Protein AF-A0A2W6VLZ3-F1 (afdb_monomer_lite)

Secondary structure (DSSP, 8-state):
--SS-HHHHHHHH-TTSTT--TTSPPPEESSSSTTSPEE--HHHHHHHHHHHHHHS---

Sequence (59 aa):
IVGLSKSTWYARLNARLPGYDARAPKPFKLGTSDRSPTAWWRSEVMAYVLACAAAQPAH

Radius of gyration: 12.86 Å; chains: 1; bounding box: 39×18×28 Å

Structure (mmCIF, N/CA/C/O backbone):
data_AF-A0A2W6VLZ3-F1
#
_entry.id   AF-A0A2W6VLZ3-F1
#
loop_
_atom_site.group_PDB
_atom_site.id
_atom_site.type_symbol
_atom_site.label_atom_id
_atom_site.label_alt_id
_atom_site.label_comp_id
_atom_site.label_asym_id
_atom_site.label_entity_id
_atom_site.label_seq_id
_atom_site.pdbx_PDB_ins_code
_atom_site.Cartn_x
_atom_site.Cartn_y
_atom_site.Cartn_z
_atom_site.occupancy
_atom_site.B_iso_or_equiv
_atom_site.auth_seq_id
_atom_site.auth_comp_id
_atom_site.auth_asym_id
_atom_site.auth_atom_id
_atom_site.pdbx_PDB_model_num
ATOM 1 N N . ILE A 1 1 ? -5.385 10.488 -4.882 1.00 61.75 1 ILE A N 1
ATOM 2 C CA . ILE A 1 1 ? -5.818 9.076 -5.046 1.00 61.75 1 ILE A CA 1
ATOM 3 C C . ILE A 1 1 ? -6.259 8.454 -3.721 1.00 61.75 1 ILE A C 1
ATOM 5 O O . ILE A 1 1 ? -7.394 8.023 -3.678 1.00 61.75 1 ILE A O 1
ATOM 9 N N . VAL A 1 2 ? -5.454 8.450 -2.648 1.00 68.62 2 VAL A N 1
ATOM 10 C CA . VAL A 1 2 ? -5.861 7.839 -1.355 1.00 68.62 2 VAL A CA 1
ATOM 11 C C . VAL A 1 2 ? -6.310 8.820 -0.261 1.00 68.62 2 VAL A C 1
ATOM 13 O O . VAL A 1 2 ? -6.733 8.380 0.794 1.00 68.62 2 VAL A O 1
ATOM 16 N N . GLY A 1 3 ? -6.192 10.140 -0.461 1.00 79.19 3 GLY A N 1
ATOM 17 C CA . GLY A 1 3 ? -6.530 11.139 0.573 1.00 79.19 3 GLY A CA 1
ATOM 18 C C . GLY A 1 3 ? -5.593 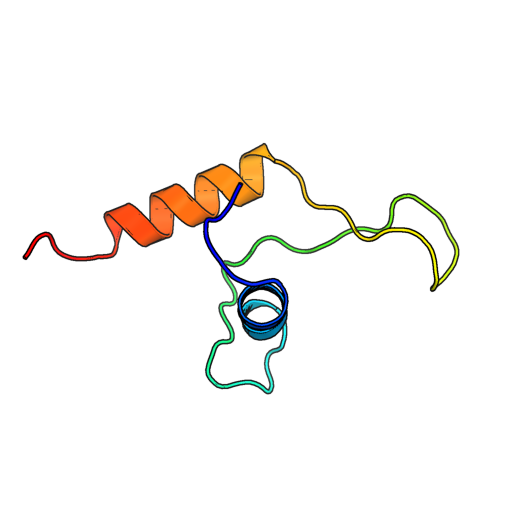11.150 1.793 1.00 79.19 3 GLY A C 1
ATOM 19 O O . GLY A 1 3 ? -5.836 11.877 2.746 1.00 79.19 3 GLY A O 1
ATOM 20 N N . LEU A 1 4 ? -4.515 10.360 1.765 1.00 82.69 4 LEU A N 1
ATOM 21 C CA . LEU A 1 4 ? -3.530 10.225 2.837 1.00 82.69 4 LEU A CA 1
ATOM 22 C C . LEU A 1 4 ? -2.237 10.969 2.503 1.00 82.69 4 LEU A C 1
ATOM 24 O O . LEU A 1 4 ? -1.851 11.085 1.337 1.00 82.69 4 LEU A O 1
ATOM 28 N N . SER A 1 5 ? -1.523 11.390 3.548 1.00 87.88 5 SER A N 1
ATOM 29 C CA . SER A 1 5 ? -0.150 11.868 3.403 1.00 87.88 5 SER A CA 1
ATOM 30 C C . SER A 1 5 ? 0.780 10.739 2.934 1.00 87.88 5 SER A C 1
ATOM 32 O O . SER A 1 5 ? 0.538 9.553 3.186 1.00 87.88 5 SER A O 1
ATOM 34 N N . LYS A 1 6 ? 1.890 11.106 2.282 1.00 86.88 6 LYS A N 1
ATOM 35 C CA . LYS A 1 6 ? 2.903 10.143 1.828 1.00 86.88 6 LYS A CA 1
ATOM 36 C C . LYS A 1 6 ? 3.458 9.320 2.995 1.00 86.88 6 LYS A C 1
ATOM 38 O O . LYS A 1 6 ? 3.538 8.102 2.886 1.00 86.88 6 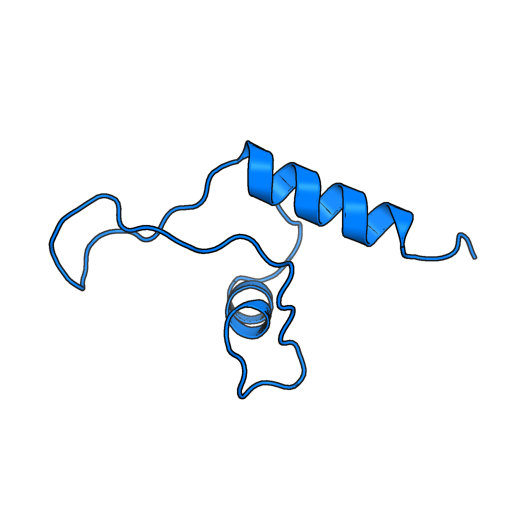LYS A O 1
ATOM 43 N N . SER A 1 7 ? 3.817 9.954 4.111 1.00 89.25 7 SER A N 1
ATOM 44 C CA . SER A 1 7 ? 4.359 9.257 5.287 1.00 89.25 7 SER A CA 1
ATOM 45 C C . SER A 1 7 ? 3.362 8.253 5.863 1.00 89.25 7 SER A C 1
ATOM 47 O O . SER A 1 7 ? 3.740 7.116 6.136 1.00 89.25 7 SER A O 1
ATOM 49 N N . THR A 1 8 ? 2.081 8.625 5.957 1.00 89.69 8 THR A N 1
ATOM 50 C CA . THR A 1 8 ? 1.013 7.713 6.390 1.00 89.69 8 THR A CA 1
ATOM 51 C C . THR A 1 8 ? 0.889 6.507 5.459 1.00 89.69 8 THR A C 1
ATOM 53 O O . THR A 1 8 ? 0.745 5.386 5.936 1.00 89.69 8 THR A O 1
ATOM 56 N N . TRP A 1 9 ? 0.980 6.709 4.141 1.00 90.38 9 TRP A N 1
ATOM 57 C CA . TRP A 1 9 ? 0.930 5.607 3.178 1.00 90.38 9 TRP A CA 1
ATOM 58 C C . TRP A 1 9 ? 2.099 4.630 3.349 1.00 90.38 9 TRP A C 1
ATOM 60 O O . TRP A 1 9 ? 1.887 3.425 3.449 1.00 90.38 9 TRP A O 1
ATOM 70 N N . TYR A 1 10 ? 3.330 5.137 3.456 1.00 90.00 10 TYR A N 1
ATOM 71 C CA . TYR A 1 10 ? 4.502 4.279 3.658 1.00 90.00 10 TYR A CA 1
ATOM 72 C C . TYR A 1 10 ? 4.513 3.591 5.028 1.00 90.00 10 TYR A C 1
ATOM 74 O O . TYR A 1 10 ? 5.039 2.483 5.135 1.00 90.00 10 TYR A O 1
ATOM 82 N N . ALA A 1 11 ? 3.902 4.188 6.056 1.00 91.88 11 ALA A N 1
ATOM 83 C CA . ALA A 1 11 ? 3.750 3.536 7.354 1.00 91.88 11 ALA A CA 1
ATOM 84 C C . ALA A 1 11 ? 2.929 2.241 7.259 1.00 91.88 11 ALA A C 1
ATOM 86 O O . ALA A 1 11 ? 3.288 1.255 7.899 1.00 91.88 11 ALA A O 1
ATOM 87 N N . ARG A 1 12 ? 1.908 2.206 6.389 1.00 91.19 12 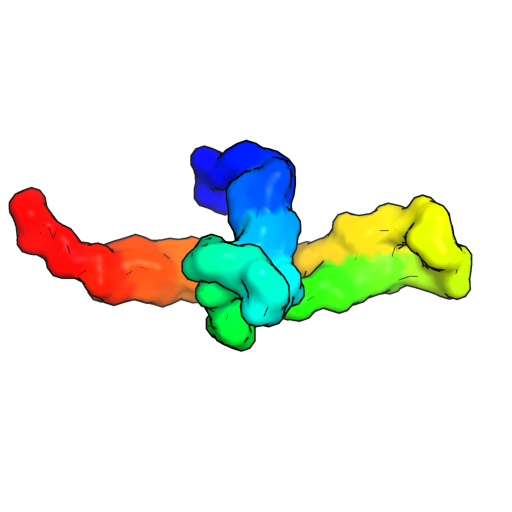ARG A N 1
ATOM 88 C CA . ARG A 1 12 ? 1.099 0.999 6.138 1.00 91.19 12 ARG A CA 1
ATOM 89 C C . ARG A 1 12 ? 1.883 -0.150 5.519 1.00 91.19 12 ARG A C 1
ATOM 91 O O . ARG A 1 12 ? 1.493 -1.298 5.671 1.00 91.19 12 ARG A O 1
ATOM 98 N N . LEU A 1 13 ? 3.006 0.137 4.867 1.00 90.88 13 LEU A N 1
ATOM 99 C CA . LEU A 1 13 ? 3.824 -0.865 4.180 1.00 90.88 13 LEU A CA 1
ATOM 100 C C . LEU A 1 13 ? 4.941 -1.438 5.061 1.00 90.88 13 LEU A C 1
ATOM 102 O O . LEU A 1 13 ? 5.554 -2.439 4.696 1.00 90.88 13 LEU A O 1
ATOM 106 N N . ASN A 1 14 ? 5.231 -0.814 6.205 1.00 90.75 14 ASN A N 1
ATOM 107 C CA . ASN A 1 14 ? 6.347 -1.195 7.060 1.00 90.75 14 ASN A CA 1
ATOM 108 C C . ASN A 1 14 ? 5.868 -1.968 8.293 1.00 90.75 14 ASN A C 1
ATOM 110 O O . ASN A 1 14 ? 5.339 -1.365 9.220 1.00 90.75 14 ASN A O 1
ATOM 114 N N . ALA A 1 15 ? 6.152 -3.272 8.341 1.00 89.94 15 ALA A N 1
ATOM 115 C CA . ALA A 1 15 ? 5.767 -4.178 9.431 1.00 89.94 15 ALA A CA 1
ATOM 116 C C . ALA A 1 15 ? 6.281 -3.780 10.824 1.00 89.94 15 ALA A C 1
ATOM 118 O O . ALA A 1 15 ? 5.793 -4.283 11.831 1.00 89.94 15 ALA A O 1
ATOM 119 N N . ARG A 1 16 ? 7.271 -2.885 10.897 1.00 90.69 16 ARG A N 1
ATOM 120 C CA . ARG A 1 16 ? 7.819 -2.381 12.163 1.00 90.69 16 ARG A CA 1
ATOM 121 C C . ARG A 1 16 ? 7.053 -1.187 12.726 1.00 90.69 16 ARG A C 1
ATOM 123 O O . ARG A 1 16 ? 7.342 -0.771 13.843 1.00 90.69 16 ARG A O 1
ATOM 130 N N . LEU A 1 17 ? 6.146 -0.588 11.953 1.00 90.75 17 LEU A N 1
ATOM 131 C CA . LEU A 1 17 ? 5.409 0.602 12.366 1.00 90.75 17 LEU A CA 1
ATOM 132 C 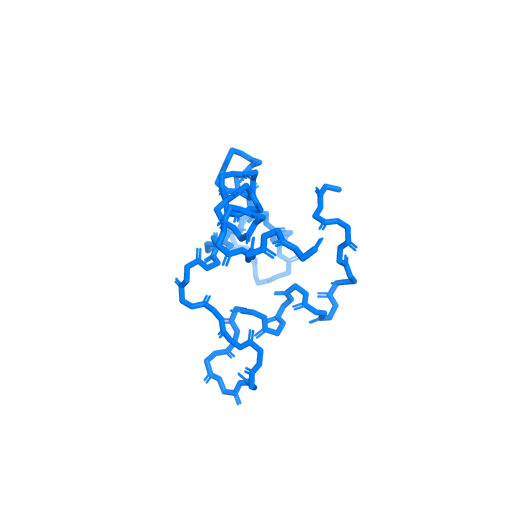C . LEU A 1 17 ? 3.997 0.237 12.849 1.00 90.75 17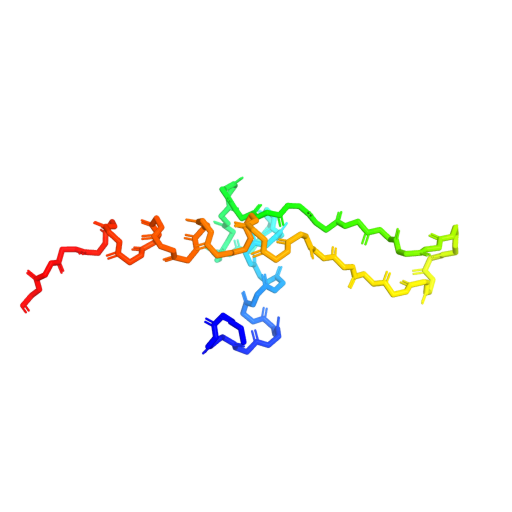 LEU A C 1
ATOM 134 O O . LEU A 1 17 ? 3.373 -0.649 12.268 1.00 90.75 17 LEU A O 1
ATOM 138 N N . PRO A 1 18 ? 3.442 0.958 13.847 1.00 87.94 18 PRO A N 1
ATOM 139 C CA . PRO A 1 18 ? 2.097 0.690 14.372 1.00 87.94 18 PRO A CA 1
ATOM 140 C C . PRO A 1 18 ? 0.985 0.778 13.321 1.00 87.94 18 PRO A C 1
ATOM 142 O O . PRO A 1 18 ? -0.067 0.175 13.473 1.00 87.94 18 PRO A O 1
ATOM 145 N N . GLY A 1 19 ? 1.214 1.552 12.257 1.00 86.44 19 GLY A N 1
ATOM 146 C CA . GLY A 1 19 ? 0.265 1.732 11.163 1.00 86.44 19 GLY A CA 1
ATOM 147 C C . GLY A 1 19 ? 0.330 0.659 10.079 1.00 86.44 19 GLY A C 1
ATOM 148 O O . GLY A 1 19 ? -0.322 0.853 9.058 1.00 86.44 19 GLY A O 1
ATOM 149 N N . TYR A 1 20 ? 1.129 -0.401 10.250 1.00 91.94 20 TYR A N 1
ATOM 150 C CA . TYR A 1 20 ? 1.264 -1.471 9.265 1.00 91.94 20 TYR A CA 1
ATOM 151 C C . TYR A 1 20 ? -0.081 -2.120 8.941 1.00 91.94 20 TYR A C 1
ATOM 153 O O . TYR A 1 20 ? -0.834 -2.501 9.836 1.00 91.94 20 TYR A O 1
ATOM 161 N N . ASP A 1 21 ? -0.346 -2.307 7.653 1.00 91.19 21 ASP A N 1
ATOM 162 C CA . ASP A 1 21 ? -1.493 -3.062 7.176 1.00 91.19 21 ASP A CA 1
ATOM 163 C C . ASP A 1 21 ? -1.030 -4.048 6.108 1.00 91.19 21 ASP A C 1
ATOM 165 O O . ASP A 1 21 ? -0.651 -3.668 5.000 1.00 91.19 21 ASP A O 1
ATOM 169 N N . ALA A 1 22 ? -1.093 -5.339 6.431 1.00 90.56 22 ALA A N 1
ATOM 170 C CA . ALA A 1 22 ? -0.713 -6.408 5.512 1.00 90.56 22 ALA A CA 1
ATOM 171 C C . ALA A 1 22 ? -1.587 -6.455 4.243 1.00 90.56 22 ALA A C 1
ATOM 173 O O . ALA A 1 22 ? -1.183 -7.059 3.249 1.00 90.56 22 ALA A O 1
ATOM 174 N N . ARG A 1 23 ? -2.767 -5.818 4.264 1.00 90.12 23 ARG A N 1
ATOM 175 C CA . ARG A 1 23 ? -3.672 -5.709 3.109 1.00 90.12 23 ARG A CA 1
ATOM 176 C C . ARG A 1 23 ? -3.305 -4.560 2.172 1.00 90.12 23 ARG A C 1
ATOM 178 O O . ARG A 1 23 ? -3.870 -4.476 1.083 1.00 90.12 23 ARG A O 1
ATOM 185 N N . ALA A 1 24 ? -2.395 -3.671 2.576 1.00 91.62 24 ALA A N 1
ATOM 186 C CA . ALA A 1 24 ? -1.969 -2.572 1.726 1.00 91.62 24 ALA A CA 1
ATOM 187 C C . ALA A 1 24 ? -1.267 -3.115 0.461 1.00 91.62 24 ALA A C 1
ATOM 189 O O . ALA A 1 24 ? -0.422 -4.012 0.554 1.00 91.62 24 ALA A O 1
ATOM 190 N N . PRO A 1 25 ? -1.590 -2.581 -0.730 1.00 93.25 25 PRO A N 1
ATOM 191 C CA . PRO A 1 25 ? -1.039 -3.068 -1.985 1.00 93.25 25 PRO A CA 1
ATOM 192 C C . PRO A 1 25 ? 0.472 -2.857 -2.040 1.00 93.25 25 PRO A C 1
ATOM 194 O O . PRO A 1 25 ? 1.004 -1.807 -1.652 1.00 93.25 25 PRO A O 1
ATOM 197 N N . LYS A 1 26 ? 1.175 -3.874 -2.537 1.00 91.25 26 LYS A N 1
ATOM 198 C CA . LYS A 1 26 ? 2.635 -3.876 -2.561 1.00 91.25 26 LYS A CA 1
ATOM 199 C C . LYS A 1 26 ? 3.157 -2.968 -3.679 1.00 91.25 26 LYS A C 1
ATOM 201 O O . LYS A 1 26 ? 2.648 -3.017 -4.797 1.00 91.25 26 LYS A O 1
ATOM 206 N N . PRO A 1 27 ? 4.181 -2.148 -3.399 1.00 92.94 27 PRO A N 1
ATOM 207 C CA . PRO A 1 27 ? 4.828 -1.358 -4.433 1.00 92.94 27 PRO A CA 1
ATOM 208 C C . PRO A 1 27 ? 5.609 -2.225 -5.420 1.00 92.94 27 PRO A C 1
ATOM 210 O O . PRO A 1 27 ? 6.173 -3.253 -5.044 1.00 92.94 27 PRO A O 1
ATOM 213 N N . PHE A 1 28 ? 5.769 -1.718 -6.640 1.00 91.62 28 PHE A N 1
ATOM 214 C CA . PHE A 1 28 ? 6.760 -2.198 -7.603 1.00 91.62 28 PHE A CA 1
ATOM 215 C C . PHE A 1 28 ? 7.605 -1.041 -8.146 1.00 91.62 28 PHE A C 1
ATOM 217 O O . PHE A 1 28 ? 7.262 0.134 -7.994 1.00 91.62 28 PHE A O 1
ATOM 224 N N . LYS A 1 29 ? 8.754 -1.359 -8.743 1.00 93.31 29 LYS A N 1
ATOM 225 C CA . LYS A 1 29 ? 9.639 -0.371 -9.370 1.00 93.31 29 LYS A CA 1
ATOM 226 C C . LYS A 1 29 ? 9.320 -0.252 -10.860 1.00 93.31 29 LYS A C 1
ATOM 228 O O . LYS A 1 29 ? 9.126 -1.262 -11.525 1.00 93.31 29 LYS A O 1
ATOM 233 N N . LEU A 1 30 ? 9.312 0.976 -11.385 1.00 91.69 30 LEU A N 1
ATOM 234 C CA . LEU A 1 30 ? 9.174 1.246 -12.828 1.00 91.69 30 LEU A CA 1
ATOM 235 C C . LEU A 1 30 ? 10.494 1.107 -13.606 1.00 91.69 30 LEU A C 1
ATOM 237 O O . LEU A 1 30 ? 10.540 1.360 -14.804 1.00 91.69 30 LEU A O 1
ATOM 241 N N . GLY A 1 31 ? 11.570 0.725 -12.925 1.00 91.19 31 GLY A N 1
ATOM 242 C CA . GLY A 1 31 ? 12.889 0.520 -13.505 1.00 91.19 31 GLY A CA 1
ATOM 243 C C . GLY A 1 31 ? 13.717 -0.423 -12.641 1.00 91.19 31 GLY A C 1
ATOM 244 O O . GLY A 1 31 ? 13.262 -0.890 -11.597 1.00 91.19 31 GLY A O 1
ATOM 245 N N . THR A 1 32 ? 14.936 -0.707 -13.085 1.00 90.31 32 THR A N 1
ATOM 246 C CA . THR A 1 32 ? 15.818 -1.713 -12.474 1.00 90.31 32 THR A CA 1
ATOM 247 C C . THR A 1 32 ? 16.755 -1.150 -11.408 1.00 90.31 32 THR A C 1
ATOM 249 O O . THR A 1 32 ? 17.438 -1.916 -10.738 1.00 90.31 32 THR A O 1
ATOM 252 N N . SER A 1 33 ? 16.805 0.174 -11.230 1.00 91.56 33 SER A N 1
ATOM 253 C CA . SER A 1 33 ? 17.670 0.813 -10.233 1.00 91.56 33 SER A CA 1
ATOM 254 C C . SER A 1 33 ? 16.949 1.055 -8.907 1.00 91.56 33 SER A C 1
ATOM 256 O O . SER A 1 33 ? 15.746 1.322 -8.875 1.00 91.56 33 SER A O 1
ATOM 258 N N . ASP A 1 34 ? 17.701 1.103 -7.808 1.00 86.31 34 ASP A N 1
ATOM 259 C CA . ASP A 1 34 ? 17.152 1.411 -6.477 1.00 86.31 34 ASP A CA 1
ATOM 260 C C . ASP A 1 34 ? 16.449 2.776 -6.424 1.00 86.31 34 ASP A C 1
ATOM 262 O O . ASP A 1 34 ? 15.436 2.957 -5.735 1.00 86.31 34 ASP A O 1
ATOM 266 N N . ARG A 1 35 ? 16.953 3.735 -7.212 1.00 88.69 35 ARG A N 1
ATOM 267 C CA . ARG A 1 35 ? 16.399 5.090 -7.349 1.00 88.69 35 ARG A CA 1
ATOM 268 C C . ARG A 1 35 ? 15.222 5.173 -8.318 1.00 88.69 35 ARG A C 1
ATOM 270 O O . ARG A 1 35 ? 14.636 6.245 -8.455 1.00 88.69 35 ARG A O 1
ATOM 277 N N . SER A 1 36 ? 14.860 4.072 -8.975 1.00 91.31 36 SER A N 1
ATOM 278 C CA . SER A 1 36 ? 13.720 4.054 -9.887 1.00 91.31 36 SER A CA 1
ATOM 279 C C . SER A 1 36 ? 12.429 4.409 -9.144 1.00 91.31 36 SER A C 1
ATOM 281 O O . SER A 1 36 ? 12.274 4.035 -7.969 1.00 91.31 36 SER A O 1
ATOM 283 N N . PRO A 1 37 ? 11.486 5.100 -9.811 1.00 91.12 37 PRO A N 1
ATOM 284 C CA . PRO A 1 37 ? 10.201 5.432 -9.224 1.00 91.12 37 PRO A CA 1
ATOM 285 C C . PRO A 1 37 ? 9.485 4.185 -8.715 1.00 91.12 37 PRO A C 1
ATOM 287 O O . PRO A 1 37 ? 9.466 3.139 -9.370 1.00 91.12 37 PRO A O 1
ATOM 290 N N . THR A 1 38 ? 8.893 4.315 -7.535 1.00 92.12 38 THR A N 1
ATOM 291 C CA . THR A 1 38 ? 8.021 3.296 -6.963 1.00 92.12 38 THR A CA 1
ATOM 292 C C . THR A 1 38 ? 6.580 3.592 -7.364 1.00 92.12 38 THR A C 1
ATOM 294 O O . THR A 1 38 ? 6.106 4.712 -7.171 1.00 92.12 38 THR A O 1
ATOM 297 N N . ALA A 1 39 ? 5.897 2.591 -7.906 1.00 92.38 39 ALA A N 1
ATOM 298 C CA . ALA A 1 39 ? 4.524 2.671 -8.377 1.00 92.38 39 ALA A CA 1
ATOM 299 C C . ALA A 1 39 ? 3.641 1.594 -7.736 1.00 92.38 39 ALA A C 1
ATOM 301 O O . ALA A 1 39 ? 4.121 0.638 -7.125 1.00 92.38 39 ALA A O 1
ATOM 302 N N . TRP A 1 40 ? 2.335 1.785 -7.897 1.00 93.88 40 TRP A N 1
ATOM 303 C CA . TRP A 1 40 ? 1.284 0.862 -7.486 1.00 93.88 40 TRP A CA 1
ATOM 304 C C . TRP A 1 40 ? 0.251 0.761 -8.597 1.00 93.88 40 TRP A C 1
ATOM 306 O O . TRP A 1 40 ? 0.006 1.736 -9.317 1.00 93.88 40 TRP A O 1
ATOM 316 N N . TRP A 1 41 ? -0.416 -0.385 -8.684 1.00 93.94 41 TRP A N 1
ATOM 317 C CA . TRP A 1 41 ? -1.582 -0.508 -9.540 1.00 93.94 41 TRP A CA 1
ATOM 318 C C . TRP A 1 41 ? -2.722 0.321 -8.963 1.00 93.94 41 TRP A C 1
ATOM 320 O O . TRP A 1 41 ? -3.149 0.130 -7.823 1.00 93.94 41 TRP A O 1
ATOM 330 N N . ARG A 1 42 ? -3.240 1.258 -9.765 1.00 91.88 42 ARG A N 1
ATOM 331 C CA . ARG A 1 42 ? -4.356 2.116 -9.349 1.00 91.88 42 ARG A CA 1
ATOM 332 C C . ARG A 1 42 ? -5.568 1.287 -8.911 1.00 91.88 42 ARG A C 1
ATOM 334 O O . ARG A 1 42 ? -6.230 1.674 -7.955 1.00 91.88 42 ARG A O 1
ATOM 341 N N . SER A 1 43 ? -5.846 0.174 -9.591 1.00 92.94 43 SER A N 1
ATOM 342 C CA . SER A 1 43 ? -6.942 -0.747 -9.268 1.00 92.94 43 SER A CA 1
ATOM 343 C C . SER A 1 43 ? -6.807 -1.342 -7.865 1.00 92.94 43 SER A C 1
ATOM 345 O O . SER A 1 43 ? -7.763 -1.285 -7.098 1.00 92.94 43 SER A O 1
ATOM 347 N N . GLU A 1 44 ? -5.625 -1.832 -7.492 1.00 93.19 44 GLU A N 1
ATOM 348 C CA . GLU A 1 44 ? -5.378 -2.408 -6.162 1.00 93.19 44 GLU A CA 1
ATOM 349 C C . GLU A 1 44 ? -5.471 -1.353 -5.057 1.00 93.19 44 GLU A C 1
ATOM 351 O O . GLU A 1 44 ? -6.064 -1.591 -4.007 1.00 93.19 44 GLU A O 1
ATOM 356 N N . VAL A 1 45 ? -4.942 -0.152 -5.312 1.00 91.62 45 VAL A N 1
ATOM 357 C CA . VAL A 1 45 ? -5.053 0.977 -4.378 1.00 91.62 45 VAL A CA 1
ATOM 358 C C . VAL A 1 45 ? -6.512 1.379 -4.169 1.00 91.62 45 VAL A C 1
ATOM 360 O O . VAL A 1 45 ? -6.921 1.620 -3.035 1.00 91.62 45 VAL A O 1
ATOM 363 N N . MET A 1 46 ? -7.310 1.430 -5.237 1.00 91.81 46 MET A N 1
ATOM 364 C CA . MET A 1 46 ? -8.743 1.722 -5.142 1.00 91.81 46 MET A CA 1
ATOM 365 C C . MET A 1 46 ? -9.494 0.624 -4.383 1.00 91.81 46 MET A C 1
ATOM 367 O O . MET A 1 46 ? -10.256 0.942 -3.474 1.00 91.81 46 MET A O 1
ATOM 371 N N . ALA A 1 47 ? -9.248 -0.652 -4.700 1.00 91.88 47 ALA A N 1
ATOM 372 C CA . ALA A 1 47 ? -9.862 -1.782 -4.002 1.00 91.88 47 ALA A CA 1
ATOM 373 C C . ALA A 1 47 ? -9.543 -1.766 -2.499 1.00 91.88 47 ALA A C 1
ATOM 375 O O . ALA A 1 47 ? -10.434 -1.959 -1.675 1.00 91.88 47 ALA A O 1
ATOM 376 N N . TYR A 1 48 ? -8.297 -1.452 -2.140 1.00 91.19 48 TYR A N 1
ATOM 377 C CA . TYR A 1 48 ? -7.876 -1.305 -0.751 1.00 91.19 48 TYR A CA 1
ATOM 378 C C . TYR A 1 48 ? -8.613 -0.166 -0.031 1.00 91.19 48 TYR A C 1
ATOM 380 O O . TYR A 1 48 ? -9.147 -0.371 1.057 1.00 91.19 48 TYR A O 1
ATOM 388 N N . VAL A 1 49 ? -8.693 1.022 -0.642 1.00 88.62 49 VAL A N 1
ATOM 389 C CA . VAL A 1 49 ? -9.410 2.167 -0.049 1.00 88.62 49 VAL A CA 1
ATOM 390 C C . VAL A 1 49 ? -10.893 1.855 0.145 1.00 88.62 49 VAL A C 1
ATOM 392 O O . VAL A 1 49 ? -11.441 2.163 1.202 1.00 88.62 49 VAL A O 1
ATOM 395 N N . LEU A 1 50 ? -11.530 1.216 -0.839 1.00 89.44 50 LEU A N 1
ATOM 396 C CA . LEU A 1 50 ? -12.931 0.804 -0.747 1.00 89.44 50 LEU A CA 1
ATOM 397 C C . LEU A 1 50 ? -13.145 -0.231 0.365 1.00 89.44 50 LEU A C 1
ATOM 399 O O . LEU A 1 50 ? -14.099 -0.112 1.130 1.00 89.44 50 LEU A O 1
ATOM 403 N N . ALA A 1 51 ? -12.237 -1.200 0.504 1.00 88.56 51 ALA A N 1
ATOM 404 C CA . ALA A 1 51 ? -12.291 -2.185 1.581 1.00 88.56 51 ALA A CA 1
ATOM 405 C C . ALA A 1 51 ? -12.114 -1.544 2.968 1.00 88.56 51 ALA A C 1
ATOM 407 O O . ALA A 1 51 ? -12.819 -1.916 3.903 1.00 88.56 51 ALA A O 1
ATOM 408 N N . CYS A 1 52 ? -11.217 -0.559 3.110 1.00 86.06 52 CYS A N 1
ATOM 409 C CA . CYS A 1 52 ? -11.088 0.208 4.352 1.00 86.06 52 CYS A CA 1
ATOM 410 C C . CYS A 1 52 ? -12.378 0.968 4.678 1.00 86.06 52 CYS A C 1
ATOM 412 O O . CYS A 1 52 ? -12.857 0.883 5.805 1.00 86.06 52 CYS A O 1
ATOM 414 N N . ALA A 1 53 ? -12.956 1.657 3.689 1.00 85.88 53 ALA A N 1
ATOM 415 C CA . ALA A 1 53 ? -14.190 2.414 3.869 1.00 85.88 53 ALA A CA 1
ATOM 416 C C . ALA A 1 53 ? -15.366 1.513 4.283 1.00 85.88 53 ALA A C 1
ATOM 418 O O . ALA A 1 53 ? -16.128 1.884 5.167 1.00 85.88 53 ALA A O 1
ATOM 419 N N . ALA A 1 54 ? -15.482 0.316 3.700 1.00 84.38 54 ALA A N 1
ATOM 420 C CA . ALA A 1 54 ? -16.517 -0.656 4.056 1.00 84.38 54 ALA A CA 1
ATOM 421 C C . ALA A 1 54 ? -16.307 -1.300 5.440 1.00 84.38 54 ALA A C 1
ATOM 423 O O . ALA A 1 54 ? -17.267 -1.733 6.070 1.00 84.38 54 ALA A O 1
ATOM 424 N N . ALA A 1 55 ? -15.059 -1.387 5.910 1.00 77.44 55 ALA A N 1
ATOM 425 C CA . ALA A 1 55 ? -14.726 -1.934 7.224 1.00 77.44 55 ALA A CA 1
ATOM 426 C C . ALA A 1 55 ? -14.926 -0.928 8.370 1.00 77.44 55 ALA A C 1
ATOM 428 O O . ALA A 1 55 ? -14.906 -1.323 9.536 1.00 77.44 55 ALA A O 1
ATOM 429 N N . GLN A 1 56 ? -15.099 0.360 8.062 1.00 66.25 56 GLN A N 1
ATOM 430 C CA . GLN A 1 56 ? -15.471 1.367 9.049 1.00 66.25 56 GLN A CA 1
ATOM 431 C C . GLN A 1 56 ? -16.986 1.297 9.288 1.00 66.25 56 GLN A C 1
ATOM 433 O O . GLN A 1 56 ? -17.750 1.514 8.348 1.00 66.25 56 GLN A O 1
ATOM 438 N N . PRO A 1 57 ? -17.444 0.987 10.518 1.00 53.16 57 PRO A N 1
ATOM 439 C CA . PRO A 1 57 ? -18.863 1.034 10.831 1.00 53.16 57 PRO A CA 1
ATOM 440 C C . PRO A 1 57 ? -19.375 2.449 10.565 1.00 53.16 57 PRO A C 1
ATOM 442 O O . PRO A 1 57 ? -18.744 3.421 10.990 1.00 53.16 57 PRO A O 1
ATOM 445 N N . ALA A 1 58 ? -20.499 2.560 9.858 1.00 55.53 58 ALA A N 1
ATOM 446 C CA . ALA A 1 58 ? -21.225 3.815 9.759 1.00 55.53 58 ALA A CA 1
ATOM 447 C C . ALA A 1 58 ? -21.617 4.240 11.182 1.00 55.53 58 ALA A C 1
ATOM 449 O O . ALA A 1 58 ? -22.331 3.507 11.866 1.00 55.53 58 ALA A O 1
ATOM 450 N N . HIS A 1 59 ? -21.077 5.369 11.634 1.00 47.22 59 HIS A N 1
ATOM 451 C CA . HIS A 1 59 ? -21.458 6.011 12.887 1.00 47.22 59 HIS A CA 1
ATOM 452 C C . HIS A 1 59 ? -22.515 7.082 12.613 1.00 47.22 59 HIS A C 1
ATOM 454 O O . HIS A 1 59 ? -22.450 7.696 11.523 1.00 47.22 59 HIS A O 1
#

Foldseek 3Di:
DQPDDPVLLVLCPDPV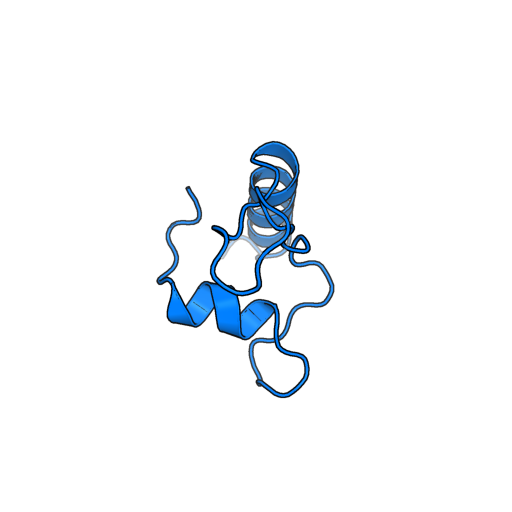HPSHDPLRFDWDFPDDDPPGDIDGDPVSNVVSSVVVVVPDPDD

pLDDT: mean 86.71, std 10.2, range [47.22, 93.94]